Protein AF-A0A2T6ADB8-F1 (afdb_monomer_lite)

Secondary structure (DSSP, 8-state):
--SSHHHHHHHHHHHHHHHHHHHHT---S-HHHHHHHHHHHHHHIIIIIHHHHHHHHHHHHHHHHHTTSS-HHHHHHHHHHHHHHHHHHHHHHHHHHHT-

Foldseek 3Di:
DPDPVVVVVVVVVVVVVVVCVVVVPPDDDDPPVVVVVVVVVLVCCLPVVVCVVLVVQLVVVVVCVVVVVDPCVSNVVSVVVNCCSVCVVVVVVVVVVVVD

pLDDT: mean 70.81, std 12.88, range [44.0, 88.69]

Organism: NCBI:txid589035

Radius of gyration: 17.39 Å; chains: 1; bounding box: 29×39×52 Å

InterPro domains:
  IPR007039 Conjugal transfer TrbC/type IV secretion VirB2 [PF04956] (6-94)

Sequence (100 aa):
MTSRLHPAVLLLVAAALVAHVDGALAQTIDFGKAEGVATGFLASLRGVFATAFFGIAFVITGFLAAFNRISWAWVALVVVGAFLVFAGPAIVANLRAAFS

Structure (mmCIF, N/CA/C/O backbone):
data_AF-A0A2T6ADB8-F1
#
_entry.id   AF-A0A2T6ADB8-F1
#
loop_
_atom_site.group_PDB
_atom_site.id
_atom_site.type_symbol
_atom_site.label_atom_id
_atom_site.label_alt_id
_atom_site.label_comp_id
_atom_site.label_asym_id
_atom_site.label_entity_id
_atom_site.label_seq_id
_atom_site.pdbx_PDB_ins_code
_atom_site.Cartn_x
_atom_site.Cartn_y
_atom_site.Cartn_z
_atom_site.occupancy
_atom_site.B_iso_or_equiv
_atom_site.auth_seq_id
_atom_site.auth_comp_id
_atom_site.auth_asym_id
_atom_site.auth_atom_id
_atom_site.pdbx_PDB_model_num
ATOM 1 N N . MET A 1 1 ? 7.174 5.573 28.239 1.00 44.00 1 MET A N 1
ATOM 2 C CA . MET A 1 1 ? 6.095 5.850 27.259 1.00 44.00 1 MET A CA 1
ATOM 3 C C . MET A 1 1 ? 6.703 6.470 25.994 1.00 44.00 1 MET A C 1
ATOM 5 O O . MET A 1 1 ? 6.729 7.683 25.898 1.00 44.00 1 MET A O 1
ATOM 9 N N . THR A 1 2 ? 7.260 5.699 25.050 1.00 49.91 2 THR A N 1
ATOM 10 C CA . THR A 1 2 ? 8.003 6.298 23.904 1.00 49.91 2 THR A CA 1
ATOM 11 C C . THR A 1 2 ? 7.795 5.620 22.543 1.00 49.91 2 THR A C 1
ATOM 13 O O . THR A 1 2 ? 8.386 6.040 21.557 1.00 49.91 2 THR A O 1
ATOM 16 N N . SER A 1 3 ? 6.933 4.607 22.414 1.00 52.94 3 SER A N 1
ATOM 17 C CA . SER A 1 3 ? 6.885 3.820 21.165 1.00 52.94 3 SER A CA 1
ATOM 18 C C . SER A 1 3 ? 5.928 4.362 20.081 1.00 52.94 3 SER A C 1
ATOM 20 O O . SER A 1 3 ? 6.088 4.033 18.911 1.00 52.94 3 SER A O 1
ATOM 22 N N . ARG A 1 4 ? 4.975 5.249 20.417 1.00 53.16 4 ARG A N 1
ATOM 23 C CA . ARG A 1 4 ? 3.911 5.695 19.484 1.00 53.16 4 ARG A CA 1
ATOM 24 C C . ARG A 1 4 ? 4.290 6.836 18.528 1.00 53.16 4 ARG A C 1
ATOM 26 O O . ARG A 1 4 ? 3.537 7.102 17.599 1.00 53.16 4 ARG A O 1
ATOM 33 N N . LEU A 1 5 ? 5.431 7.494 18.738 1.00 55.03 5 LEU A N 1
ATOM 34 C CA . LEU A 1 5 ? 5.859 8.648 17.932 1.00 55.03 5 LEU A CA 1
ATOM 35 C C . LEU A 1 5 ? 6.518 8.238 16.603 1.00 55.03 5 LEU A C 1
ATOM 37 O O . LEU A 1 5 ? 6.348 8.920 15.600 1.00 55.03 5 LEU A O 1
ATOM 41 N N . HIS A 1 6 ? 7.194 7.088 16.561 1.00 57.44 6 HIS A N 1
ATOM 42 C CA . HIS A 1 6 ? 7.893 6.591 15.371 1.00 57.44 6 HIS A CA 1
ATOM 43 C C . HIS A 1 6 ? 7.014 6.416 14.113 1.00 57.44 6 HIS A C 1
ATOM 45 O O . HIS A 1 6 ? 7.442 6.867 13.051 1.00 57.44 6 HIS A O 1
ATOM 51 N N . PRO A 1 7 ? 5.798 5.825 14.173 1.00 58.84 7 PRO A N 1
ATOM 52 C CA . PRO A 1 7 ? 4.974 5.660 12.972 1.00 58.84 7 PRO A CA 1
ATOM 53 C C . PRO A 1 7 ? 4.418 6.991 12.450 1.00 58.84 7 PRO A C 1
ATOM 55 O O . PRO A 1 7 ? 4.310 7.176 11.241 1.00 58.84 7 PRO A O 1
ATOM 58 N N . ALA A 1 8 ? 4.105 7.932 13.345 1.00 67.94 8 ALA A N 1
ATOM 59 C CA . ALA A 1 8 ? 3.615 9.254 12.967 1.00 67.94 8 ALA A CA 1
ATOM 60 C C . ALA A 1 8 ? 4.709 10.078 12.275 1.00 67.94 8 ALA A C 1
ATOM 62 O O . ALA A 1 8 ? 4.445 10.706 11.256 1.00 67.94 8 ALA A O 1
ATOM 63 N N . VAL A 1 9 ? 5.947 10.013 12.777 1.00 74.50 9 VAL A N 1
ATOM 64 C CA . VAL A 1 9 ? 7.106 10.671 12.154 1.00 74.50 9 VAL A CA 1
ATOM 65 C C . VAL A 1 9 ? 7.398 10.079 10.775 1.00 74.50 9 VAL A C 1
ATOM 67 O O . VAL A 1 9 ? 7.628 10.828 9.834 1.00 74.50 9 VAL A O 1
ATOM 70 N N . LEU A 1 10 ? 7.311 8.756 10.616 1.00 73.00 10 LEU A N 1
ATOM 71 C CA . LEU A 1 10 ? 7.483 8.095 9.317 1.00 73.00 10 LEU A CA 1
ATOM 72 C C . LEU A 1 10 ? 6.423 8.513 8.290 1.00 73.00 10 LEU A C 1
ATOM 74 O O . LEU A 1 10 ? 6.765 8.783 7.141 1.00 73.00 10 LEU A O 1
ATOM 78 N N . LEU A 1 11 ? 5.156 8.620 8.703 1.00 74.88 11 LEU A N 1
ATOM 79 C CA . LEU A 1 11 ? 4.075 9.123 7.848 1.00 74.88 11 LEU A CA 1
ATOM 80 C C . LEU A 1 11 ? 4.292 10.583 7.441 1.00 74.88 11 LEU A C 1
ATOM 82 O O . LEU A 1 11 ? 4.045 10.945 6.294 1.00 74.88 11 LEU A O 1
ATOM 86 N N . LEU A 1 12 ? 4.784 11.410 8.361 1.00 75.19 12 LEU A N 1
ATOM 87 C CA . LEU A 1 12 ? 5.044 12.827 8.116 1.00 75.19 12 LEU A CA 1
ATOM 88 C C . LEU A 1 12 ? 6.243 13.027 7.180 1.00 75.19 12 LEU A C 1
ATOM 90 O O . LEU A 1 12 ? 6.193 13.867 6.287 1.00 75.19 12 LEU A O 1
ATOM 94 N N . VAL A 1 13 ? 7.283 12.201 7.324 1.00 77.75 13 VAL A N 1
ATOM 95 C CA . VAL A 1 13 ? 8.436 12.166 6.412 1.00 77.75 13 VAL A CA 1
ATOM 96 C C . VAL A 1 13 ? 8.022 11.674 5.025 1.00 77.75 13 VAL A C 1
ATOM 98 O O . VAL A 1 13 ? 8.436 12.261 4.031 1.00 77.75 13 VAL A O 1
ATOM 101 N N . ALA A 1 14 ? 7.163 10.654 4.937 1.00 70.44 14 ALA A N 1
ATOM 102 C CA . ALA A 1 14 ? 6.629 10.184 3.661 1.00 70.44 14 ALA A CA 1
ATOM 103 C C . ALA A 1 14 ? 5.774 11.259 2.967 1.00 70.44 14 ALA A C 1
ATOM 105 O O . ALA A 1 14 ? 5.951 11.503 1.776 1.00 70.44 14 ALA A O 1
ATOM 106 N N . ALA A 1 15 ? 4.904 11.950 3.710 1.00 69.88 15 ALA A N 1
ATOM 107 C CA . ALA A 1 15 ? 4.099 13.054 3.187 1.00 69.88 15 ALA A CA 1
ATOM 108 C C . ALA A 1 15 ? 4.966 14.242 2.735 1.00 69.88 15 ALA A C 1
ATOM 110 O O . ALA A 1 15 ? 4.713 14.822 1.681 1.00 69.88 15 ALA A O 1
ATOM 111 N N . ALA A 1 16 ? 6.020 14.566 3.490 1.00 67.12 16 ALA A N 1
ATOM 112 C CA . ALA A 1 16 ? 6.979 15.604 3.125 1.00 67.12 16 ALA A CA 1
ATOM 113 C C . ALA A 1 16 ? 7.774 15.237 1.864 1.00 67.12 16 ALA A C 1
ATOM 115 O O . ALA A 1 16 ? 7.991 16.097 1.015 1.00 67.12 16 ALA A O 1
ATOM 116 N N . LEU A 1 17 ? 8.156 13.964 1.701 1.00 67.19 17 LEU A N 1
ATOM 117 C CA . LEU A 1 17 ? 8.816 13.491 0.484 1.00 67.19 17 LEU A CA 1
ATOM 118 C C . LEU A 1 17 ? 7.895 13.622 -0.731 1.00 67.19 17 LEU A C 1
ATOM 120 O O . LEU A 1 17 ? 8.330 14.119 -1.762 1.00 67.19 17 LEU A O 1
ATOM 124 N N . VAL A 1 18 ? 6.623 13.229 -0.598 1.00 67.94 18 VAL A N 1
ATOM 125 C CA . VAL A 1 18 ? 5.622 13.349 -1.671 1.00 67.94 18 VAL A CA 1
ATOM 126 C C . VAL A 1 18 ? 5.402 14.814 -2.057 1.00 67.94 18 VAL A C 1
ATOM 128 O O . VAL A 1 18 ? 5.365 15.122 -3.242 1.00 67.94 18 VAL A O 1
ATOM 131 N N . ALA A 1 19 ? 5.345 15.725 -1.083 1.00 62.03 19 ALA A N 1
ATOM 132 C CA . ALA A 1 19 ? 5.189 17.157 -1.338 1.00 62.03 19 ALA A CA 1
ATOM 133 C C . ALA A 1 19 ? 6.426 17.811 -1.989 1.00 62.03 19 ALA A C 1
ATOM 135 O O . ALA A 1 19 ? 6.299 18.836 -2.653 1.00 62.03 19 ALA A O 1
ATOM 136 N N . HIS A 1 20 ? 7.625 17.242 -1.811 1.00 57.31 20 HIS A N 1
ATOM 137 C CA . HIS A 1 20 ? 8.860 17.780 -2.393 1.00 57.31 20 HIS A CA 1
ATOM 138 C C . HIS A 1 20 ? 9.121 17.301 -3.832 1.00 57.31 20 HIS A C 1
ATOM 140 O O . HIS A 1 20 ? 9.917 17.913 -4.545 1.00 57.31 20 HIS A O 1
ATOM 146 N N . VAL A 1 21 ? 8.443 16.237 -4.282 1.00 58.81 21 VAL A N 1
ATOM 147 C CA . VAL A 1 21 ? 8.562 15.715 -5.657 1.00 58.81 21 VAL A CA 1
ATOM 148 C C . VAL A 1 21 ? 8.044 16.723 -6.692 1.00 58.81 21 VAL A C 1
ATOM 150 O O . VAL A 1 21 ? 8.628 16.824 -7.770 1.00 58.81 21 VAL A O 1
ATOM 153 N N . ASP A 1 22 ? 7.038 17.533 -6.352 1.00 51.12 22 ASP A N 1
ATOM 154 C CA . A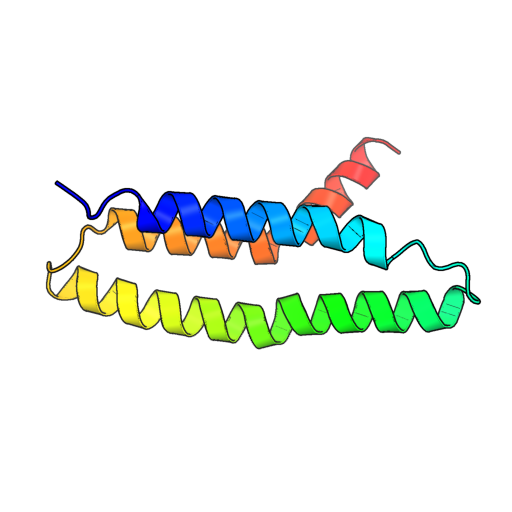SP A 1 22 ? 6.510 18.594 -7.225 1.00 51.12 22 ASP A CA 1
ATOM 155 C C . ASP A 1 22 ? 7.567 19.654 -7.590 1.00 51.12 22 ASP A C 1
ATOM 157 O O . ASP A 1 22 ? 7.637 20.102 -8.734 1.00 51.12 22 ASP A O 1
ATOM 161 N N . GLY A 1 23 ? 8.450 20.020 -6.652 1.00 49.72 23 GLY A N 1
ATOM 162 C CA . GLY A 1 23 ? 9.485 21.038 -6.879 1.00 49.72 23 GLY A CA 1
ATOM 163 C C . GLY A 1 23 ? 10.626 20.575 -7.793 1.00 49.72 23 GLY A C 1
ATOM 164 O O . GLY A 1 23 ? 11.219 21.386 -8.501 1.00 49.72 23 GLY A O 1
ATOM 165 N N . ALA A 1 24 ? 10.909 19.269 -7.822 1.00 52.66 24 ALA A N 1
ATOM 166 C CA . ALA A 1 24 ? 11.943 18.684 -8.679 1.00 52.66 24 ALA A CA 1
ATOM 167 C C . ALA A 1 24 ? 11.492 18.516 -10.144 1.00 52.66 24 ALA A C 1
ATOM 169 O O . ALA A 1 24 ? 12.328 18.369 -11.033 1.00 52.66 24 ALA A O 1
ATOM 170 N N . LEU A 1 25 ? 10.181 18.563 -10.408 1.00 52.25 25 LEU A N 1
ATOM 171 C CA . LEU A 1 25 ? 9.585 18.419 -11.742 1.00 52.25 25 LEU A CA 1
ATOM 172 C C . LEU A 1 25 ? 9.475 19.749 -12.514 1.00 52.25 25 LEU A C 1
ATOM 174 O O . LEU A 1 25 ? 9.111 19.744 -13.686 1.00 52.25 25 LEU A O 1
ATOM 178 N N . ALA A 1 26 ? 9.814 20.883 -11.892 1.00 52.78 26 ALA A N 1
ATOM 179 C CA . ALA A 1 26 ? 9.660 22.220 -12.475 1.00 52.78 26 ALA A CA 1
ATOM 180 C C . ALA A 1 26 ? 10.836 22.687 -13.368 1.00 52.78 26 ALA A C 1
ATOM 182 O O . ALA A 1 26 ? 10.881 23.851 -13.770 1.00 52.78 26 ALA A O 1
ATOM 183 N N . GLN A 1 27 ? 11.808 21.824 -13.690 1.00 47.31 27 GLN A N 1
ATOM 184 C CA . GLN A 1 27 ? 12.918 22.200 -14.573 1.00 47.31 27 GLN A CA 1
ATOM 185 C C . GLN A 1 27 ? 12.508 22.122 -16.053 1.00 47.31 27 GLN A C 1
ATOM 187 O O . GLN A 1 27 ? 12.439 21.051 -16.647 1.00 47.31 27 GLN A O 1
ATOM 192 N N . THR A 1 28 ? 12.263 23.298 -16.636 1.00 52.75 28 THR A N 1
ATOM 193 C CA . THR A 1 28 ? 12.066 23.585 -18.068 1.00 52.75 28 THR A CA 1
ATOM 194 C C . THR A 1 28 ? 13.145 22.952 -18.957 1.00 52.75 28 THR A C 1
ATOM 196 O O . THR A 1 28 ? 14.179 23.573 -19.187 1.00 52.75 28 THR A O 1
ATOM 199 N N . ILE A 1 29 ? 12.921 21.733 -19.471 1.00 48.69 29 ILE A N 1
ATOM 200 C CA . ILE A 1 29 ? 13.681 21.119 -20.579 1.00 48.69 29 ILE A CA 1
ATOM 201 C C . ILE A 1 29 ? 12.745 20.180 -21.381 1.00 48.69 29 ILE A C 1
ATOM 203 O O . ILE A 1 29 ? 12.116 19.298 -20.808 1.00 48.69 29 ILE A O 1
ATOM 207 N N . ASP A 1 30 ? 12.670 20.407 -22.699 1.00 48.69 30 ASP A N 1
ATOM 208 C CA . ASP A 1 30 ? 12.001 19.656 -23.789 1.00 48.69 30 ASP A CA 1
ATOM 209 C C . ASP A 1 30 ? 11.168 18.398 -23.410 1.00 48.69 30 ASP A C 1
ATOM 211 O O . ASP A 1 30 ? 11.676 17.300 -23.152 1.00 48.69 30 ASP A O 1
ATOM 215 N N . PHE A 1 31 ? 9.843 18.574 -23.378 1.00 51.38 31 PHE A N 1
ATOM 216 C CA . PHE A 1 31 ? 8.942 17.824 -22.499 1.00 51.38 31 PHE A CA 1
ATOM 217 C C . PHE A 1 31 ? 8.474 16.449 -23.005 1.00 51.38 31 PHE A C 1
ATOM 219 O O . PHE A 1 31 ? 8.124 15.609 -22.191 1.00 51.38 31 PHE A O 1
ATOM 226 N N . GLY A 1 32 ? 8.518 16.125 -24.301 1.00 57.78 32 GLY A N 1
ATOM 227 C CA . GLY A 1 32 ? 7.910 14.869 -24.790 1.00 57.78 32 GLY A CA 1
ATOM 228 C C . GLY A 1 32 ? 8.656 13.584 -24.388 1.00 57.78 32 GLY A C 1
ATOM 229 O O . GLY A 1 32 ? 8.054 12.545 -24.116 1.00 57.78 32 GLY A O 1
ATOM 230 N N . LYS A 1 33 ? 9.992 13.635 -24.338 1.00 52.09 33 LYS A N 1
ATOM 231 C CA . LYS A 1 33 ? 10.841 12.493 -23.945 1.00 52.09 33 LYS A CA 1
ATOM 232 C C . LYS A 1 33 ? 11.120 12.496 -22.442 1.00 52.09 33 LYS A C 1
ATOM 234 O O . LYS A 1 33 ? 11.151 11.428 -21.833 1.00 52.09 33 LYS A O 1
ATOM 239 N N . ALA A 1 34 ? 11.275 13.680 -21.850 1.00 53.62 34 ALA A N 1
ATOM 240 C CA . ALA A 1 34 ? 11.481 13.850 -20.416 1.00 53.62 34 ALA A CA 1
ATOM 241 C C . ALA A 1 34 ? 10.234 13.458 -19.608 1.00 53.62 34 ALA A C 1
ATOM 243 O O . ALA A 1 34 ? 10.363 12.748 -18.615 1.00 53.62 34 ALA A O 1
ATOM 244 N N . GLU A 1 35 ? 9.029 13.806 -20.072 1.00 54.44 35 GLU A N 1
ATOM 245 C CA . GLU A 1 35 ? 7.767 13.397 -19.440 1.00 54.44 35 GLU A CA 1
ATOM 246 C C . GLU A 1 35 ? 7.558 11.880 -19.533 1.00 54.44 35 GLU A C 1
ATOM 248 O O . GLU A 1 35 ? 7.126 11.259 -18.564 1.00 54.44 35 GLU A O 1
ATOM 253 N N . GLY A 1 36 ? 7.966 11.242 -20.636 1.00 59.12 36 GLY A N 1
ATOM 254 C CA . GLY A 1 36 ? 7.944 9.782 -20.769 1.00 59.12 36 GLY A CA 1
ATOM 255 C C . GLY A 1 36 ? 8.909 9.069 -19.814 1.00 59.12 36 GLY A C 1
ATOM 256 O O . GLY A 1 36 ? 8.548 8.058 -19.210 1.00 59.12 36 GLY A O 1
ATOM 257 N N . VAL A 1 37 ? 10.117 9.609 -19.619 1.00 59.66 37 VAL A N 1
ATOM 258 C CA . VAL A 1 37 ? 11.108 9.059 -18.676 1.00 59.66 37 VAL A CA 1
ATOM 259 C C . VAL A 1 37 ? 10.708 9.331 -17.227 1.00 59.66 37 VAL A C 1
ATOM 261 O O . VAL A 1 37 ? 10.792 8.422 -16.408 1.00 59.66 37 VAL A O 1
ATOM 264 N N . ALA A 1 38 ? 10.207 10.524 -16.905 1.00 57.72 38 ALA A N 1
ATOM 265 C CA . ALA A 1 38 ? 9.703 10.858 -15.574 1.00 57.72 38 ALA A CA 1
ATOM 266 C C . ALA A 1 38 ? 8.482 10.001 -15.210 1.00 57.72 38 ALA A C 1
ATOM 268 O O . ALA A 1 38 ? 8.436 9.398 -14.138 1.00 57.72 38 ALA A O 1
ATOM 269 N N . THR A 1 39 ? 7.533 9.852 -16.137 1.00 62.78 39 THR A N 1
ATOM 270 C CA . THR A 1 39 ? 6.356 8.995 -15.953 1.00 62.78 39 THR A CA 1
ATOM 271 C C . THR A 1 39 ? 6.745 7.521 -15.855 1.00 62.78 39 THR A C 1
ATOM 273 O O . THR A 1 39 ? 6.182 6.798 -15.032 1.00 62.78 39 THR A O 1
ATOM 276 N N . GLY A 1 40 ? 7.737 7.074 -16.633 1.00 59.09 40 GLY A N 1
ATOM 277 C CA . GLY A 1 40 ? 8.297 5.721 -16.580 1.00 59.09 40 GLY A CA 1
ATOM 278 C C . GLY A 1 40 ? 9.089 5.437 -15.299 1.00 59.09 40 GLY A C 1
ATOM 279 O O . GLY A 1 40 ? 9.000 4.346 -14.738 1.00 59.09 40 GLY A O 1
ATOM 280 N N . PHE A 1 41 ? 9.808 6.425 -14.775 1.00 60.75 41 PHE A N 1
ATOM 281 C CA . PHE A 1 41 ? 10.523 6.334 -13.505 1.00 60.75 41 PHE A CA 1
ATOM 282 C C . PHE A 1 41 ? 9.553 6.306 -12.322 1.00 60.75 41 PHE A C 1
ATOM 284 O O . PHE A 1 41 ? 9.642 5.417 -11.478 1.00 60.75 41 PHE A O 1
ATOM 291 N N . LEU A 1 42 ? 8.546 7.185 -12.315 1.00 61.25 42 LEU A N 1
ATOM 292 C CA . LEU A 1 42 ? 7.435 7.137 -11.360 1.00 61.25 42 LEU A CA 1
ATOM 293 C C . LEU A 1 42 ? 6.655 5.817 -11.465 1.00 61.25 42 LEU A C 1
ATOM 295 O O . LEU A 1 42 ? 6.214 5.275 -10.452 1.00 61.25 42 LEU A O 1
ATOM 299 N N . ALA A 1 43 ? 6.517 5.262 -12.673 1.00 63.72 43 ALA A N 1
ATOM 300 C CA . ALA A 1 43 ? 5.945 3.936 -12.890 1.00 63.72 43 ALA A CA 1
ATOM 301 C C . ALA A 1 43 ? 6.812 2.811 -12.325 1.00 63.72 43 ALA A C 1
ATOM 303 O O . ALA A 1 43 ? 6.288 1.859 -11.753 1.00 63.72 43 ALA A O 1
ATOM 304 N N . SER A 1 44 ? 8.128 2.937 -12.431 1.00 58.69 44 SER A N 1
ATOM 305 C CA . SER A 1 44 ? 9.079 1.947 -11.926 1.00 58.69 44 SER A CA 1
ATOM 306 C C . SER A 1 44 ? 9.175 1.986 -10.398 1.00 58.69 44 SER A C 1
ATOM 308 O O . SER A 1 44 ? 9.166 0.935 -9.756 1.00 58.69 44 SER A O 1
ATOM 310 N N . LEU A 1 45 ? 9.163 3.187 -9.807 1.00 62.53 45 LEU A N 1
ATOM 311 C CA . LEU A 1 45 ? 9.074 3.407 -8.361 1.00 62.53 45 LEU A CA 1
ATOM 312 C C . LEU A 1 45 ? 7.767 2.854 -7.778 1.00 62.53 45 LEU A C 1
ATOM 314 O O . LEU A 1 45 ? 7.798 2.116 -6.794 1.00 62.53 45 LEU A O 1
ATOM 318 N N . ARG A 1 46 ? 6.615 3.130 -8.406 1.00 60.91 46 ARG A N 1
ATOM 319 C CA . ARG A 1 46 ? 5.331 2.564 -7.949 1.00 60.91 46 ARG A CA 1
ATOM 320 C C . ARG A 1 46 ? 5.165 1.077 -8.287 1.00 60.91 46 ARG A C 1
ATOM 322 O O . ARG A 1 46 ? 4.325 0.413 -7.701 1.00 60.91 46 ARG A O 1
ATOM 329 N N . GLY A 1 47 ? 5.900 0.572 -9.273 1.00 65.62 47 GLY A N 1
ATOM 330 C CA . GLY A 1 47 ? 5.773 -0.795 -9.768 1.00 65.62 47 GLY A CA 1
ATOM 331 C C . GLY A 1 47 ? 6.638 -1.758 -8.970 1.00 65.62 47 GLY A C 1
ATOM 332 O O . GLY A 1 47 ? 6.141 -2.504 -8.132 1.00 65.62 47 GLY A O 1
ATOM 333 N N . VAL A 1 48 ? 7.949 -1.736 -9.208 1.00 73.69 48 VAL A N 1
ATOM 334 C CA . VAL A 1 48 ? 8.881 -2.717 -8.632 1.00 73.69 48 VAL A CA 1
ATOM 335 C C . VAL A 1 48 ? 9.139 -2.436 -7.154 1.00 73.69 48 VAL A C 1
ATOM 337 O O . VAL A 1 48 ? 9.041 -3.345 -6.330 1.00 73.69 48 VAL A O 1
ATOM 340 N N . PHE A 1 49 ? 9.412 -1.179 -6.794 1.00 72.38 49 PHE A N 1
ATOM 341 C CA . PHE A 1 49 ? 9.771 -0.837 -5.416 1.00 72.38 49 PHE A CA 1
ATOM 342 C C . PHE A 1 49 ? 8.574 -0.904 -4.467 1.00 72.38 49 PHE A C 1
ATOM 344 O O . PHE A 1 49 ? 8.698 -1.480 -3.386 1.00 72.38 49 PHE A O 1
ATOM 351 N N . ALA A 1 50 ? 7.405 -0.393 -4.867 1.00 76.25 50 ALA A N 1
ATOM 352 C CA . ALA A 1 50 ? 6.216 -0.499 -4.022 1.00 76.25 50 ALA A CA 1
ATOM 353 C C . ALA A 1 50 ? 5.765 -1.956 -3.843 1.00 76.25 50 ALA A C 1
ATOM 355 O O . ALA A 1 50 ? 5.437 -2.353 -2.728 1.00 76.25 50 ALA A O 1
ATOM 356 N N . THR A 1 51 ? 5.809 -2.780 -4.897 1.00 78.69 51 THR A N 1
ATOM 357 C CA . THR A 1 51 ? 5.450 -4.205 -4.790 1.00 78.69 51 THR A CA 1
ATOM 358 C C . THR A 1 51 ? 6.401 -4.953 -3.861 1.00 78.69 51 THR A C 1
ATOM 360 O O . THR A 1 51 ? 5.943 -5.707 -3.004 1.00 78.69 51 THR A O 1
ATOM 363 N N . ALA A 1 52 ? 7.711 -4.707 -3.961 1.00 80.25 52 ALA A N 1
ATOM 364 C CA . ALA A 1 52 ? 8.689 -5.307 -3.056 1.00 80.25 52 ALA A CA 1
ATOM 365 C C . ALA A 1 52 ? 8.473 -4.859 -1.599 1.00 80.25 52 ALA A C 1
ATOM 367 O O . ALA A 1 52 ? 8.458 -5.691 -0.691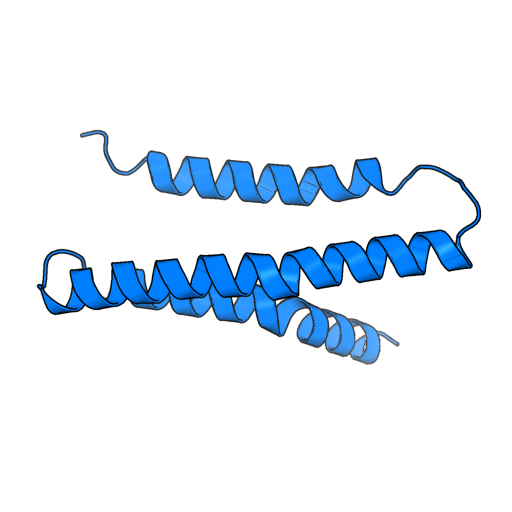 1.00 80.25 52 ALA A O 1
ATOM 368 N N . PHE A 1 53 ? 8.244 -3.562 -1.374 1.00 82.19 53 PHE A N 1
ATOM 369 C CA . PHE A 1 53 ? 8.011 -3.010 -0.040 1.00 82.19 53 PHE A CA 1
ATOM 370 C C . PHE A 1 53 ? 6.736 -3.565 0.603 1.00 82.19 53 PHE A C 1
ATOM 372 O O . PHE A 1 53 ? 6.786 -4.089 1.717 1.00 82.19 53 PHE A O 1
ATOM 379 N N . PHE A 1 54 ? 5.600 -3.505 -0.100 1.00 85.19 54 PHE A N 1
ATOM 380 C CA . PHE A 1 54 ? 4.342 -4.037 0.419 1.00 85.19 54 PHE A CA 1
ATOM 381 C C . PHE A 1 54 ? 4.384 -5.556 0.556 1.00 85.19 54 PHE A C 1
ATOM 383 O O . PHE A 1 54 ? 3.870 -6.065 1.544 1.00 85.19 54 PHE A O 1
ATOM 390 N N . GLY A 1 55 ? 5.047 -6.278 -0.350 1.00 85.75 55 GLY A N 1
ATOM 391 C CA . GLY A 1 55 ? 5.242 -7.723 -0.228 1.00 85.75 55 GLY A CA 1
ATOM 392 C C . GLY A 1 55 ? 5.947 -8.102 1.075 1.00 85.75 55 GLY A C 1
ATOM 393 O O . GLY A 1 55 ? 5.443 -8.925 1.838 1.00 85.75 55 GLY A O 1
ATOM 394 N N . ILE A 1 56 ? 7.062 -7.439 1.393 1.00 85.62 56 ILE A N 1
ATOM 395 C CA . ILE A 1 56 ? 7.786 -7.656 2.655 1.00 85.62 56 ILE A CA 1
ATOM 396 C C . ILE A 1 56 ? 6.923 -7.239 3.855 1.00 85.62 56 ILE A C 1
ATOM 398 O O . ILE A 1 56 ? 6.837 -7.976 4.839 1.00 85.62 56 ILE A O 1
ATOM 402 N N . ALA A 1 57 ? 6.244 -6.091 3.774 1.00 85.69 57 ALA A N 1
ATOM 403 C CA . ALA A 1 57 ? 5.377 -5.604 4.843 1.00 85.69 57 ALA A CA 1
ATOM 404 C C . ALA A 1 57 ? 4.224 -6.576 5.142 1.00 85.69 57 ALA A C 1
ATOM 406 O O . ALA A 1 57 ? 3.945 -6.843 6.311 1.00 85.69 57 ALA A O 1
ATOM 407 N N . PHE A 1 58 ? 3.594 -7.150 4.116 1.00 86.88 58 PHE A N 1
ATOM 408 C CA . PHE A 1 58 ? 2.534 -8.150 4.252 1.00 86.88 58 PHE A CA 1
ATOM 409 C C . PHE A 1 58 ? 3.033 -9.438 4.892 1.00 86.88 58 PHE A C 1
ATOM 411 O O . PHE A 1 58 ? 2.379 -9.964 5.790 1.00 86.88 58 PHE A O 1
ATOM 418 N N . VAL A 1 59 ? 4.201 -9.925 4.470 1.00 88.69 59 VAL A N 1
ATOM 419 C CA . VAL A 1 59 ? 4.800 -11.132 5.048 1.00 88.69 59 VAL A CA 1
ATOM 420 C C . VAL A 1 59 ? 5.111 -10.899 6.525 1.00 88.69 59 VAL A C 1
ATOM 42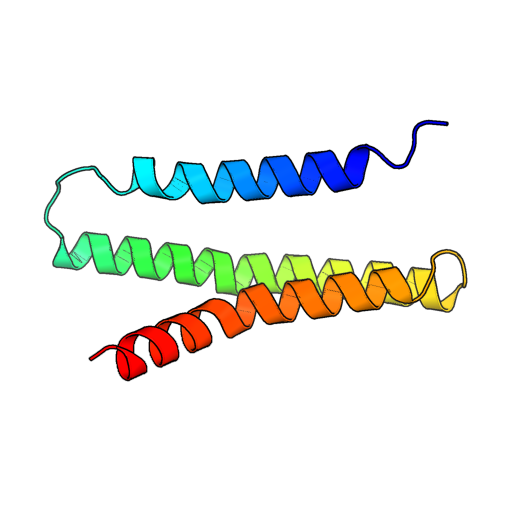2 O O . VAL A 1 59 ? 4.652 -11.657 7.375 1.00 88.69 59 VAL A O 1
ATOM 425 N N . ILE A 1 60 ? 5.818 -9.820 6.864 1.00 86.81 60 ILE A N 1
ATOM 426 C CA . ILE A 1 60 ? 6.223 -9.548 8.249 1.00 86.81 60 ILE A CA 1
ATOM 427 C C . ILE A 1 60 ? 5.004 -9.296 9.142 1.00 86.81 60 ILE A C 1
ATOM 429 O O . ILE A 1 60 ? 4.890 -9.911 10.201 1.00 86.81 60 ILE A O 1
ATOM 433 N N . THR A 1 61 ? 4.081 -8.418 8.737 1.00 85.88 61 THR A N 1
ATOM 434 C CA . THR A 1 61 ? 2.901 -8.106 9.561 1.00 85.88 61 THR A CA 1
ATOM 435 C C . THR A 1 61 ? 1.934 -9.281 9.656 1.00 85.88 61 THR A C 1
ATOM 437 O O . THR A 1 61 ? 1.396 -9.515 10.735 1.00 85.88 61 THR A O 1
ATOM 440 N N . GLY A 1 62 ? 1.770 -10.066 8.587 1.00 82.00 62 GLY A N 1
ATOM 441 C CA . GLY A 1 62 ? 0.946 -11.272 8.576 1.00 82.00 62 GLY A CA 1
ATOM 442 C C . GLY A 1 62 ? 1.487 -12.359 9.502 1.00 82.00 62 GLY A C 1
ATOM 443 O O . GLY A 1 62 ? 0.748 -12.864 10.346 1.00 82.00 62 GLY A O 1
ATOM 444 N N . PHE A 1 63 ? 2.785 -12.670 9.425 1.00 84.31 63 PHE A N 1
ATOM 445 C CA . PHE A 1 63 ? 3.410 -13.641 10.330 1.00 84.31 63 PHE A CA 1
ATOM 446 C C . PHE A 1 63 ? 3.356 -13.181 11.785 1.00 84.31 63 PHE A C 1
ATOM 448 O O . PHE A 1 63 ? 3.009 -13.952 12.679 1.00 84.31 63 PHE A O 1
ATOM 455 N N . LEU A 1 64 ? 3.670 -11.914 12.042 1.00 82.31 64 LEU A N 1
ATOM 456 C CA . LEU A 1 64 ? 3.704 -11.392 13.401 1.00 82.31 64 LEU A CA 1
ATOM 457 C C . LEU A 1 64 ? 2.292 -11.333 14.017 1.00 82.31 64 LEU A C 1
ATOM 459 O O . LEU A 1 64 ? 2.137 -11.583 15.216 1.00 82.31 64 LEU A O 1
ATOM 463 N N . ALA A 1 65 ? 1.264 -11.048 13.208 1.00 83.25 65 ALA A N 1
ATOM 464 C CA . ALA A 1 65 ? -0.137 -11.102 13.627 1.00 83.25 65 ALA A CA 1
ATOM 465 C C . ALA A 1 65 ? -0.609 -12.544 13.864 1.00 83.25 65 ALA A C 1
ATOM 467 O O . ALA A 1 65 ? -1.316 -12.798 14.837 1.00 83.25 65 ALA A O 1
ATOM 468 N N . ALA A 1 66 ? -0.162 -13.504 13.046 1.00 80.31 66 ALA A N 1
ATOM 469 C CA . ALA A 1 66 ? -0.471 -14.924 13.226 1.00 80.31 66 ALA A CA 1
ATOM 470 C C . ALA A 1 66 ? 0.082 -15.487 14.548 1.00 80.31 66 ALA A C 1
ATOM 472 O O . ALA A 1 66 ? -0.587 -16.272 15.214 1.00 80.31 66 ALA A O 1
ATOM 473 N N . PHE A 1 67 ? 1.259 -15.027 14.986 1.00 86.44 67 PHE A N 1
ATOM 474 C CA . PHE A 1 67 ? 1.814 -15.354 16.308 1.00 86.44 67 PHE A CA 1
ATOM 475 C C . PHE A 1 67 ? 1.251 -14.496 17.454 1.00 86.44 67 PHE A C 1
ATOM 477 O O . PHE A 1 67 ? 1.778 -14.528 18.567 1.00 86.44 67 PHE A O 1
ATOM 484 N N . ASN A 1 68 ? 0.200 -13.713 17.197 1.00 83.50 68 ASN A N 1
ATOM 485 C CA . ASN A 1 68 ? -0.459 -12.831 18.162 1.00 83.50 68 ASN A CA 1
ATOM 486 C C . ASN A 1 68 ? 0.499 -11.823 18.842 1.00 83.50 68 ASN A C 1
A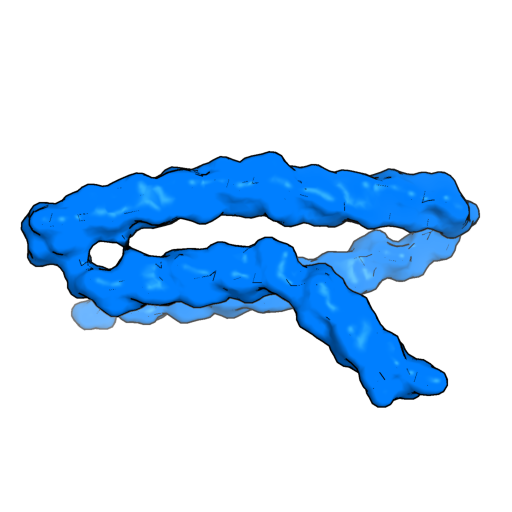TOM 488 O O . ASN A 1 68 ? 0.247 -11.350 19.949 1.00 83.50 68 ASN A O 1
ATOM 492 N N . ARG A 1 69 ? 1.628 -11.497 18.189 1.00 79.69 69 ARG A N 1
ATOM 493 C CA . ARG A 1 69 ? 2.646 -10.547 18.682 1.00 79.69 69 ARG A CA 1
ATOM 494 C C . ARG A 1 69 ? 2.310 -9.095 18.337 1.00 79.69 69 ARG A C 1
ATOM 496 O O . ARG A 1 69 ? 2.880 -8.178 18.921 1.00 79.69 69 ARG A O 1
ATOM 503 N N . ILE A 1 70 ? 1.391 -8.891 17.399 1.00 76.75 70 ILE A N 1
ATOM 504 C CA . ILE A 1 70 ? 0.876 -7.599 16.944 1.00 76.75 70 ILE A CA 1
ATOM 505 C C . ILE A 1 70 ? -0.612 -7.759 16.602 1.00 76.75 70 ILE A C 1
ATOM 507 O O . ILE A 1 70 ? -1.057 -8.839 16.223 1.00 76.75 70 ILE A O 1
ATOM 511 N N . SER A 1 71 ? -1.396 -6.692 16.756 1.00 81.75 71 SER A N 1
ATOM 512 C CA . SER A 1 71 ? -2.822 -6.692 16.410 1.00 81.75 71 SER A CA 1
ATOM 513 C C . SER A 1 71 ? -3.045 -6.796 14.895 1.00 81.75 71 SER A C 1
ATOM 515 O O . SER A 1 71 ? -2.345 -6.147 14.115 1.00 81.75 71 SER A O 1
ATOM 517 N N . TRP A 1 72 ? -4.098 -7.516 14.491 1.00 85.00 72 TRP A N 1
ATOM 518 C CA . TRP A 1 72 ? -4.604 -7.579 13.111 1.00 85.00 72 TRP A CA 1
ATOM 519 C C . TRP A 1 72 ? -4.913 -6.206 12.494 1.00 85.00 72 TRP A C 1
ATOM 521 O O . TRP A 1 72 ? -4.891 -6.063 11.272 1.00 85.00 72 TRP A O 1
ATOM 531 N N . ALA A 1 73 ? -5.123 -5.173 13.315 1.00 85.00 73 ALA A N 1
ATOM 532 C CA . ALA A 1 73 ? -5.290 -3.799 12.845 1.00 85.00 73 ALA A CA 1
ATOM 533 C C . ALA A 1 73 ? -4.078 -3.299 12.037 1.00 85.00 73 ALA A C 1
ATOM 535 O O . ALA A 1 73 ? -4.238 -2.521 11.102 1.00 85.00 73 ALA A O 1
ATOM 536 N N . TRP A 1 74 ? -2.868 -3.771 12.347 1.00 84.81 74 TRP A N 1
ATOM 537 C CA . TRP A 1 74 ? -1.669 -3.400 11.594 1.00 84.81 74 TRP A CA 1
ATOM 538 C C . TRP A 1 74 ? -1.639 -4.012 10.198 1.00 84.81 74 TRP A C 1
ATOM 540 O O . TRP A 1 74 ? -1.260 -3.333 9.248 1.00 84.81 74 TRP A O 1
ATOM 550 N N . VAL A 1 75 ? -2.103 -5.256 10.056 1.00 85.12 75 VAL A N 1
ATOM 551 C CA . VAL A 1 75 ? -2.263 -5.901 8.746 1.00 85.12 75 VAL A CA 1
ATOM 552 C C . VAL A 1 75 ? -3.278 -5.121 7.910 1.00 85.12 75 VAL A C 1
ATOM 554 O O . VAL A 1 75 ? -3.016 -4.815 6.750 1.00 85.12 75 VAL A O 1
ATOM 557 N N . ALA A 1 76 ? -4.394 -4.705 8.517 1.00 85.69 76 ALA A N 1
ATOM 558 C CA . ALA A 1 76 ? -5.397 -3.886 7.841 1.00 85.69 76 ALA A CA 1
ATOM 559 C C . ALA A 1 76 ? -4.825 -2.543 7.346 1.00 85.69 76 ALA A C 1
ATOM 561 O O . ALA A 1 76 ? -5.096 -2.149 6.214 1.00 85.69 76 ALA A O 1
ATOM 562 N N . LEU A 1 77 ? -3.984 -1.865 8.136 1.00 84.88 77 LEU A N 1
ATOM 563 C CA . LEU A 1 77 ? -3.330 -0.624 7.700 1.00 84.88 77 LEU A CA 1
ATOM 564 C C . LEU A 1 77 ? -2.375 -0.837 6.516 1.00 84.88 77 LEU A C 1
ATOM 566 O O . LEU A 1 77 ? -2.340 -0.001 5.614 1.00 84.88 77 LEU A O 1
ATOM 570 N N . VAL A 1 78 ? -1.638 -1.952 6.478 1.00 87.25 78 VAL A N 1
ATOM 571 C CA . VAL A 1 78 ? -0.777 -2.300 5.331 1.00 87.25 78 VAL A CA 1
ATOM 572 C C . VAL A 1 78 ? -1.614 -2.557 4.074 1.00 87.25 78 VAL A C 1
ATOM 574 O O . VAL A 1 78 ? -1.258 -2.070 3.002 1.00 87.25 78 VAL A O 1
ATOM 577 N N . VAL A 1 79 ? -2.756 -3.242 4.203 1.00 87.44 79 VAL A N 1
ATOM 578 C CA . VAL A 1 79 ? -3.703 -3.471 3.094 1.00 87.44 79 VAL A CA 1
ATOM 579 C C . VAL A 1 79 ? -4.251 -2.154 2.549 1.00 87.44 79 VAL A C 1
ATOM 581 O O . VAL A 1 79 ? -4.249 -1.942 1.337 1.00 87.44 79 VAL A O 1
ATOM 584 N N . VAL A 1 80 ? -4.690 -1.252 3.430 1.00 87.44 80 VAL A N 1
ATOM 585 C CA . VAL A 1 80 ? -5.204 0.068 3.034 1.00 87.44 80 VAL A CA 1
ATOM 586 C C . VAL A 1 80 ? -4.111 0.892 2.349 1.00 87.44 80 VAL A C 1
ATOM 588 O O . VAL A 1 80 ? -4.364 1.503 1.312 1.00 87.44 80 VAL A O 1
ATOM 591 N N . GLY A 1 81 ? -2.882 0.865 2.871 1.00 83.19 81 GLY A N 1
ATOM 592 C CA . GLY A 1 81 ? -1.734 1.523 2.245 1.00 83.19 81 GLY A CA 1
ATOM 593 C C . GLY A 1 81 ? -1.431 0.986 0.844 1.00 83.19 81 GLY A C 1
ATOM 594 O O . GLY A 1 81 ? -1.234 1.772 -0.081 1.00 83.19 81 GLY A O 1
ATOM 595 N N . ALA A 1 82 ? -1.458 -0.337 0.662 1.00 84.31 82 ALA A N 1
ATOM 596 C CA . ALA A 1 82 ? -1.248 -0.960 -0.643 1.00 84.31 82 ALA A CA 1
ATOM 597 C C . ALA A 1 82 ? -2.343 -0.546 -1.636 1.00 84.31 82 ALA A C 1
ATOM 599 O O . ALA A 1 82 ? -2.041 -0.144 -2.759 1.00 84.31 82 ALA A O 1
ATOM 600 N N . PHE A 1 83 ? -3.608 -0.568 -1.207 1.00 81.94 83 PHE A N 1
ATOM 601 C CA . PHE A 1 83 ? -4.724 -0.124 -2.037 1.00 81.94 83 PHE A CA 1
ATOM 602 C C . PHE A 1 83 ? -4.532 1.317 -2.519 1.00 81.94 83 PHE A C 1
ATOM 604 O O . PHE A 1 83 ? -4.655 1.577 -3.709 1.00 81.94 83 PHE A O 1
ATOM 611 N N . LEU A 1 84 ? -4.159 2.243 -1.634 1.00 83.75 84 LEU A N 1
ATOM 612 C CA . LEU A 1 84 ? -3.937 3.644 -2.003 1.00 83.75 84 LEU A CA 1
ATOM 613 C C . LEU A 1 84 ? -2.800 3.816 -3.021 1.00 83.75 84 LEU A C 1
ATOM 615 O O . LEU A 1 84 ? -2.932 4.599 -3.961 1.00 83.75 84 LEU A O 1
ATOM 619 N N . VAL A 1 85 ? -1.704 3.068 -2.871 1.00 81.88 85 VAL A N 1
ATOM 620 C CA . VAL A 1 85 ? -0.540 3.174 -3.765 1.00 81.88 85 VAL A CA 1
ATOM 621 C C . VAL A 1 85 ? -0.822 2.591 -5.150 1.00 81.88 85 VAL A C 1
ATOM 623 O O . VAL A 1 85 ? -0.427 3.187 -6.153 1.00 81.88 85 VAL A O 1
ATOM 626 N N . PHE A 1 86 ? -1.537 1.468 -5.232 1.00 81.06 86 PHE A N 1
ATOM 627 C CA . PHE A 1 86 ? -1.833 0.826 -6.515 1.00 81.06 86 PHE A CA 1
ATOM 628 C C . PHE A 1 86 ? -3.090 1.383 -7.201 1.00 81.06 86 PHE A C 1
ATOM 630 O O . PHE A 1 86 ? -3.124 1.463 -8.427 1.00 81.06 86 PHE A O 1
ATOM 637 N N . ALA A 1 87 ? -4.101 1.817 -6.443 1.00 76.94 87 ALA A N 1
ATOM 638 C CA . ALA A 1 87 ? -5.340 2.377 -6.991 1.00 76.94 87 ALA A CA 1
ATOM 639 C C . ALA A 1 87 ? -5.257 3.887 -7.273 1.00 76.94 87 ALA A C 1
ATOM 641 O O . ALA A 1 87 ? -6.053 4.396 -8.062 1.00 76.94 87 ALA A O 1
ATOM 642 N N . GLY A 1 88 ? -4.297 4.606 -6.679 1.00 77.06 88 GLY A N 1
ATOM 643 C CA . GLY A 1 88 ? -4.138 6.059 -6.824 1.00 77.06 88 GLY A CA 1
ATOM 644 C C . GLY A 1 88 ? -4.220 6.576 -8.271 1.00 77.06 88 GLY A C 1
ATOM 645 O O . GLY A 1 88 ? -5.024 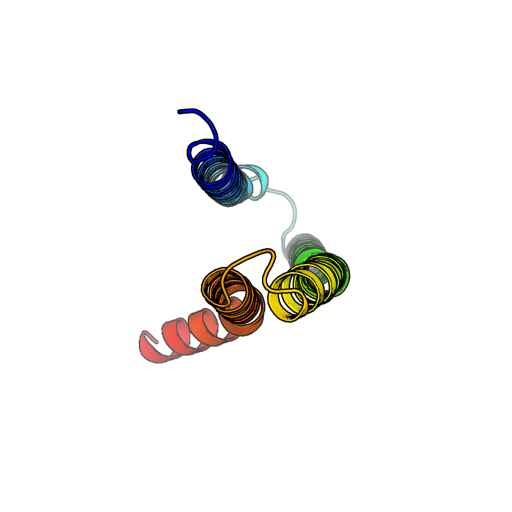7.470 -8.535 1.00 77.06 88 GLY A O 1
ATOM 646 N N . PRO A 1 89 ? -3.485 5.999 -9.243 1.00 74.81 89 PRO A N 1
ATOM 647 C CA . PRO A 1 89 ? -3.536 6.452 -10.636 1.00 74.81 89 PRO A CA 1
ATOM 648 C C . PRO A 1 89 ? -4.915 6.285 -11.285 1.00 74.81 89 PRO A C 1
ATOM 650 O O . PRO A 1 89 ? -5.361 7.160 -12.025 1.00 74.81 89 PRO A O 1
ATOM 65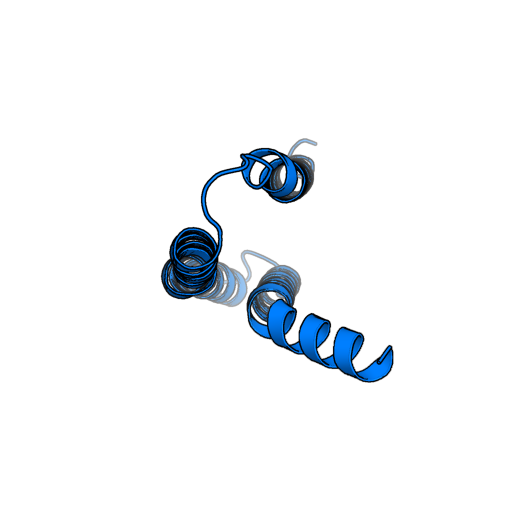3 N N . ALA A 1 90 ? -5.612 5.187 -10.984 1.00 75.88 90 ALA A N 1
ATOM 654 C CA . ALA A 1 90 ? -6.951 4.936 -11.504 1.00 75.88 90 ALA A CA 1
ATOM 655 C C . ALA A 1 90 ? -7.975 5.897 -10.888 1.00 75.88 90 ALA A C 1
ATOM 657 O O . ALA A 1 90 ? -8.837 6.411 -11.597 1.00 75.88 90 ALA A O 1
ATOM 658 N N . ILE A 1 91 ? -7.865 6.187 -9.589 1.00 73.19 91 ILE A N 1
ATOM 659 C CA . ILE A 1 91 ? -8.740 7.148 -8.904 1.00 73.19 91 ILE A CA 1
ATOM 660 C C . ILE A 1 91 ? -8.571 8.542 -9.516 1.00 73.19 91 ILE A C 1
ATOM 662 O O . ILE A 1 91 ? -9.562 9.174 -9.867 1.00 73.19 91 ILE A O 1
ATOM 666 N N . VAL A 1 92 ? -7.329 8.994 -9.716 1.00 75.12 92 VAL A N 1
ATOM 667 C CA . VAL A 1 92 ? -7.037 10.307 -10.316 1.00 75.12 92 VAL A CA 1
ATOM 668 C C . VAL A 1 92 ? -7.515 10.385 -11.769 1.00 75.12 92 VAL A C 1
ATOM 670 O O . VAL A 1 92 ? -8.066 11.409 -12.172 1.00 75.12 92 VAL A O 1
ATOM 673 N N . ALA A 1 93 ? -7.358 9.311 -12.548 1.00 81.12 93 ALA A N 1
ATOM 674 C CA . ALA A 1 93 ? -7.851 9.252 -13.923 1.00 81.12 93 ALA A CA 1
ATOM 675 C C . ALA A 1 93 ? -9.384 9.361 -13.994 1.00 81.12 93 ALA A C 1
ATOM 677 O O . ALA A 1 93 ? -9.904 10.154 -14.776 1.00 81.12 93 ALA A O 1
ATOM 678 N N . ASN A 1 94 ? -10.101 8.628 -13.136 1.00 83.31 94 ASN A N 1
ATOM 679 C CA . ASN A 1 94 ? -11.561 8.713 -13.053 1.00 83.31 94 ASN A CA 1
ATOM 680 C C . ASN A 1 94 ? -12.030 10.088 -12.555 1.00 83.31 94 ASN A C 1
ATOM 682 O O . ASN A 1 94 ? -13.020 10.609 -13.060 1.00 83.31 94 ASN A O 1
ATOM 686 N N . LEU A 1 95 ? -11.306 10.708 -11.616 1.00 80.56 95 LEU A N 1
ATOM 687 C CA . LEU A 1 95 ? -11.616 12.060 -11.151 1.00 80.56 95 LEU A CA 1
ATOM 688 C C . LEU A 1 95 ? -11.472 13.084 -12.284 1.00 80.56 95 LEU A C 1
ATOM 690 O O . LEU A 1 95 ? -12.371 13.889 -12.495 1.00 80.56 95 LEU A O 1
ATOM 694 N N . ARG A 1 96 ? -10.371 13.036 -13.049 1.00 75.44 96 ARG A N 1
ATOM 695 C CA . ARG A 1 96 ? -10.180 13.915 -14.217 1.00 75.44 96 ARG A CA 1
ATOM 696 C C . ARG A 1 96 ? -11.263 13.715 -15.272 1.00 75.44 96 ARG A C 1
ATOM 698 O O . ARG A 1 96 ? -11.715 14.700 -15.837 1.00 75.44 96 ARG A O 1
ATOM 705 N N . ALA A 1 97 ? -11.680 12.474 -15.516 1.00 75.31 97 ALA A N 1
ATOM 706 C CA . ALA A 1 97 ? -12.759 12.174 -16.452 1.00 75.31 97 ALA A CA 1
ATOM 707 C C . ALA A 1 97 ? -14.123 12.703 -15.977 1.00 75.31 97 ALA A C 1
ATOM 709 O O . ALA A 1 97 ? -14.932 13.097 -16.802 1.00 75.31 97 ALA A O 1
ATOM 710 N N . ALA A 1 98 ? -14.373 12.740 -14.665 1.00 73.75 98 ALA A N 1
ATOM 711 C CA . ALA A 1 98 ? -15.615 13.265 -14.095 1.00 73.75 98 ALA A CA 1
ATOM 712 C C . ALA A 1 98 ? -15.692 14.805 -14.069 1.00 73.75 98 ALA A C 1
ATOM 714 O O . ALA A 1 98 ? -16.783 15.355 -13.933 1.00 73.75 98 ALA A O 1
ATOM 715 N N . PHE A 1 99 ? -14.549 15.493 -14.163 1.00 69.19 99 PHE A N 1
ATOM 716 C CA . PHE A 1 99 ? -14.455 16.958 -14.208 1.00 69.19 99 PHE A CA 1
ATOM 717 C C . PHE A 1 99 ? -14.195 17.518 -15.619 1.00 69.19 99 PHE A C 1
ATOM 719 O O . PHE A 1 99 ? -13.998 18.727 -15.757 1.00 69.19 99 PHE A O 1
ATOM 726 N N . SER A 1 100 ? -14.169 16.655 -16.639 1.00 53.59 100 SER A N 1
ATOM 727 C CA . SER A 1 100 ? -14.109 17.014 -18.063 1.00 53.59 100 SER A CA 1
ATOM 728 C C . SER A 1 100 ? -15.485 16.913 -18.704 1.00 53.59 100 SER A C 1
ATOM 730 O O . SER A 1 100 ? -15.637 17.569 -19.757 1.00 53.59 100 SER A O 1
#